Protein AF-A0A1R1BGM3-F1 (afdb_monomer_lite)

Secondary structure (DSSP, 8-state):
---HHHHHHHHHHHHTT---EEEEEEEEE-TT--EEEEEEETTEEHHHHHHHTTS-----BTTB-TTHHHHHHHHHHHHHTT-GGGTTHHHHH---

Structure (mmCIF, N/CA/C/O backbone):
data_AF-A0A1R1BGM3-F1
#
_entry.id   AF-A0A1R1BGM3-F1
#
loop_
_atom_site.group_PDB
_atom_site.id
_atom_site.type_symbol
_atom_site.label_atom_id
_atom_site.label_alt_id
_atom_site.label_comp_id
_atom_site.label_asym_id
_atom_site.label_entity_id
_atom_site.label_seq_id
_atom_site.pdbx_PDB_ins_code
_atom_site.Cartn_x
_atom_site.Cartn_y
_atom_site.Cartn_z
_atom_site.occupancy
_atom_site.B_iso_or_equiv
_atom_site.auth_seq_id
_atom_site.auth_comp_id
_atom_site.auth_asym_id
_atom_site.auth_atom_id
_atom_site.pdbx_PDB_model_num
ATOM 1 N N . MET A 1 1 ? 9.157 11.671 12.930 1.00 54.94 1 MET A N 1
ATOM 2 C CA . MET A 1 1 ? 7.778 11.223 12.646 1.00 54.94 1 MET A CA 1
ATOM 3 C C . MET A 1 1 ? 7.840 9.723 12.426 1.00 54.94 1 MET A C 1
ATOM 5 O O . MET A 1 1 ? 8.393 9.298 11.421 1.00 54.94 1 MET A O 1
ATOM 9 N N . PHE A 1 2 ? 7.417 8.934 13.411 1.00 64.81 2 PHE A N 1
ATOM 10 C CA . PHE A 1 2 ? 7.539 7.475 13.396 1.00 64.81 2 PHE A CA 1
ATOM 11 C C . PHE A 1 2 ? 6.124 6.897 13.350 1.00 64.81 2 PHE A C 1
ATOM 13 O O . PHE A 1 2 ? 5.309 7.268 14.182 1.00 64.81 2 PHE A O 1
ATOM 20 N N . TYR A 1 3 ? 5.827 6.091 12.330 1.00 80.31 3 TYR A N 1
ATOM 21 C CA . TYR A 1 3 ? 4.524 5.429 12.119 1.00 80.31 3 TYR A CA 1
ATOM 22 C C . TYR A 1 3 ? 4.718 3.964 11.687 1.00 80.31 3 TYR A C 1
ATOM 24 O O . TYR A 1 3 ? 3.866 3.354 11.042 1.00 80.31 3 TYR A O 1
ATOM 32 N N . GLY A 1 4 ? 5.919 3.430 11.943 1.00 83.19 4 GLY A N 1
ATOM 33 C CA . GLY A 1 4 ? 6.341 2.117 11.460 1.00 83.19 4 GLY A CA 1
ATOM 34 C C . GLY A 1 4 ? 5.597 0.978 12.150 1.00 83.19 4 GLY A C 1
ATOM 35 O O . GLY A 1 4 ? 5.224 0.008 11.492 1.00 83.19 4 GLY A O 1
ATOM 36 N N . GLU A 1 5 ? 5.333 1.111 13.450 1.00 87.56 5 GLU A N 1
ATOM 37 C CA . GLU A 1 5 ? 4.584 0.109 14.207 1.00 87.56 5 GLU A CA 1
ATOM 38 C C . GLU A 1 5 ? 3.116 0.084 13.771 1.00 87.56 5 GLU A C 1
ATOM 40 O O . GLU A 1 5 ? 2.561 -0.979 13.497 1.00 87.56 5 GLU A O 1
ATOM 45 N N . GLU A 1 6 ? 2.499 1.251 13.602 1.00 88.12 6 GLU A N 1
ATOM 46 C CA . GLU A 1 6 ? 1.117 1.379 13.156 1.00 88.12 6 GLU A CA 1
ATOM 47 C C . GLU A 1 6 ? 0.933 0.866 11.726 1.00 88.12 6 GLU A C 1
ATOM 49 O O . GLU A 1 6 ? -0.028 0.144 11.458 1.00 88.12 6 GLU A O 1
ATOM 54 N N . ALA A 1 7 ? 1.866 1.173 10.819 1.00 89.56 7 ALA A N 1
ATOM 55 C CA . ALA A 1 7 ? 1.846 0.654 9.452 1.00 89.56 7 ALA A CA 1
ATOM 56 C C . ALA A 1 7 ? 1.996 -0.877 9.416 1.00 89.56 7 ALA A C 1
ATOM 58 O O . ALA A 1 7 ? 1.279 -1.557 8.672 1.00 89.56 7 ALA A O 1
ATOM 59 N N . SER A 1 8 ? 2.881 -1.430 10.252 1.00 89.75 8 SER A N 1
ATOM 60 C CA . SER A 1 8 ? 3.074 -2.877 10.391 1.00 89.75 8 SER A CA 1
ATOM 61 C C . SER A 1 8 ? 1.815 -3.560 10.933 1.00 89.75 8 SER A C 1
ATOM 63 O O . SER A 1 8 ? 1.302 -4.506 10.329 1.00 89.75 8 SER A O 1
ATOM 65 N N . ASN A 1 9 ? 1.243 -3.026 12.014 1.00 91.94 9 ASN A N 1
ATOM 66 C CA . ASN A 1 9 ? 0.027 -3.549 12.633 1.00 91.94 9 ASN A CA 1
ATOM 67 C C . ASN A 1 9 ? -1.181 -3.461 11.693 1.00 91.94 9 ASN A C 1
ATOM 69 O O . ASN A 1 9 ? -1.964 -4.410 11.609 1.00 91.94 9 ASN A O 1
ATOM 73 N N . TYR A 1 10 ? -1.324 -2.360 10.950 1.00 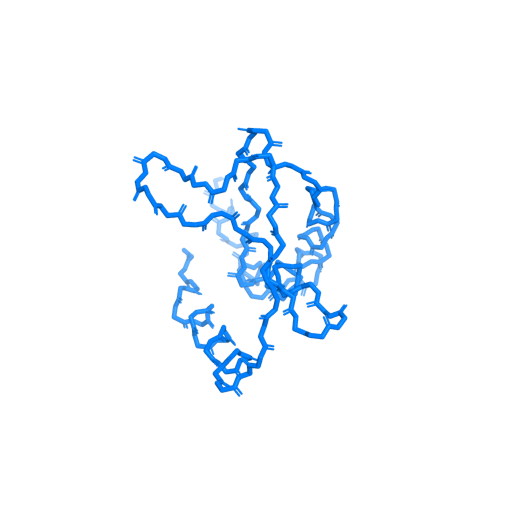91.44 10 TYR A N 1
ATOM 74 C CA . TYR A 1 10 ? -2.382 -2.202 9.953 1.00 91.44 10 TYR A CA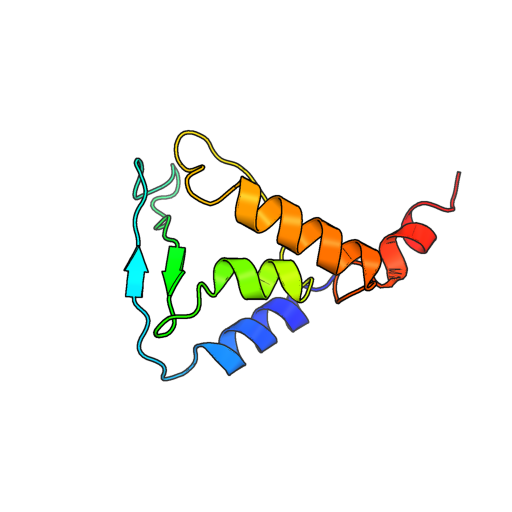 1
ATOM 75 C C . TYR A 1 10 ? -2.259 -3.241 8.834 1.00 91.44 10 TYR A C 1
ATOM 77 O O . TYR A 1 10 ? -3.235 -3.918 8.504 1.00 91.44 10 TYR A O 1
ATOM 85 N N . THR A 1 11 ? -1.047 -3.416 8.302 1.00 92.06 11 THR A N 1
ATOM 86 C CA . THR A 1 11 ? -0.758 -4.415 7.266 1.00 92.06 11 THR A CA 1
ATOM 87 C C . THR A 1 11 ? -1.073 -5.820 7.755 1.00 92.06 11 THR A C 1
ATOM 89 O O . THR A 1 11 ? -1.832 -6.540 7.107 1.00 92.06 11 THR A O 1
ATOM 92 N N . LYS A 1 12 ? -0.589 -6.181 8.947 1.00 92.31 12 LYS A N 1
ATOM 93 C CA . LYS A 1 12 ? -0.865 -7.482 9.558 1.00 92.31 12 LYS A CA 1
ATOM 94 C C . LYS A 1 12 ? -2.365 -7.699 9.737 1.00 92.31 12 LYS A C 1
ATOM 96 O O . LYS A 1 12 ? -2.890 -8.704 9.289 1.00 92.31 12 LYS A O 1
ATOM 101 N N . LYS A 1 13 ? -3.096 -6.731 10.293 1.00 91.88 13 LYS A N 1
ATOM 102 C CA . LYS A 1 13 ? -4.548 -6.850 10.500 1.00 91.88 13 LYS A CA 1
ATOM 103 C C . LYS A 1 13 ? -5.332 -7.032 9.195 1.00 91.88 13 LYS A C 1
ATOM 105 O O . LYS A 1 13 ? -6.375 -7.683 9.196 1.00 91.88 13 LYS A O 1
ATOM 110 N N . ARG A 1 14 ? -4.882 -6.420 8.097 1.00 89.50 14 ARG A N 1
ATOM 111 C CA . ARG A 1 14 ? -5.586 -6.464 6.807 1.00 89.50 14 ARG A CA 1
ATOM 112 C C . ARG A 1 14 ? -5.245 -7.694 5.980 1.00 89.50 14 ARG A C 1
ATOM 114 O O . ARG A 1 14 ? -6.128 -8.141 5.253 1.00 89.50 14 ARG A O 1
ATOM 121 N N . LEU A 1 15 ? -4.022 -8.210 6.088 1.00 91.31 15 LEU A N 1
ATOM 122 C CA . LEU A 1 15 ? -3.518 -9.295 5.243 1.00 91.31 15 LEU A CA 1
ATOM 123 C C . LEU A 1 15 ? -3.392 -10.643 5.962 1.00 91.31 15 LEU A C 1
ATOM 125 O O . LEU A 1 15 ? -3.315 -11.668 5.290 1.00 91.31 15 LEU A O 1
ATOM 129 N N . ASP A 1 16 ? -3.375 -10.676 7.298 1.00 90.94 16 ASP A N 1
ATOM 130 C CA . ASP A 1 16 ? -3.229 -11.933 8.034 1.00 90.94 16 ASP A CA 1
ATOM 131 C C . ASP A 1 16 ? -4.365 -12.900 7.680 1.00 90.94 16 ASP A C 1
ATOM 133 O O . ASP A 1 16 ? -5.548 -12.549 7.721 1.00 90.94 16 ASP A O 1
ATOM 137 N N . LYS A 1 17 ? -3.976 -14.120 7.294 1.00 90.88 17 LYS A N 1
ATOM 138 C CA . LYS A 1 17 ? -4.862 -15.198 6.821 1.00 90.88 17 LYS A CA 1
ATOM 139 C C . LYS A 1 17 ? -5.740 -14.842 5.613 1.00 90.88 17 LYS A C 1
ATOM 141 O O . LYS A 1 17 ? -6.759 -15.496 5.394 1.00 90.88 17 LYS A O 1
ATOM 146 N N . LYS A 1 18 ? -5.364 -13.835 4.820 1.00 90.69 18 LYS A N 1
ATOM 147 C CA . LYS A 1 18 ? -6.053 -13.511 3.567 1.00 90.69 18 LYS A CA 1
ATOM 148 C C . LYS A 1 18 ? -5.306 -14.052 2.358 1.00 90.69 18 LYS A C 1
ATOM 150 O O . LYS A 1 18 ? -4.080 -14.042 2.315 1.00 90.69 18 LYS A O 1
ATOM 155 N N . THR A 1 19 ? -6.068 -14.467 1.353 1.00 92.75 19 THR A N 1
ATOM 156 C CA . THR A 1 19 ? -5.532 -14.699 0.012 1.00 92.75 19 THR A CA 1
ATOM 157 C C . THR A 1 19 ? -5.248 -13.351 -0.634 1.00 92.75 19 THR A C 1
ATOM 159 O O . THR A 1 19 ? -6.102 -12.462 -0.617 1.00 92.75 19 THR A O 1
ATOM 162 N N . VAL A 1 20 ? -4.043 -13.205 -1.176 1.00 94.00 20 VAL A N 1
ATOM 163 C CA . VAL A 1 20 ? -3.617 -12.009 -1.899 1.00 94.00 20 VAL A CA 1
ATOM 164 C C . VAL A 1 20 ? -3.097 -12.400 -3.269 1.00 94.00 20 VAL A C 1
ATOM 166 O O . VAL A 1 20 ? -2.491 -13.461 -3.427 1.00 94.00 20 VAL A O 1
ATOM 169 N N . GLU A 1 21 ? -3.306 -11.530 -4.244 1.00 94.56 21 GLU A N 1
ATOM 170 C CA . GLU A 1 21 ? -2.711 -11.658 -5.567 1.00 94.56 21 GLU A CA 1
ATOM 171 C C . GLU A 1 21 ? -1.530 -10.696 -5.681 1.00 94.56 21 GLU A C 1
ATOM 173 O O . GLU A 1 21 ? -1.576 -9.557 -5.208 1.00 94.56 21 GLU A O 1
ATOM 178 N N . LEU A 1 22 ? -0.441 -11.182 -6.275 1.00 93.31 22 LEU A N 1
ATOM 179 C CA . LEU A 1 22 ? 0.761 -10.397 -6.519 1.00 93.31 22 LEU A CA 1
ATOM 180 C C . LEU A 1 22 ? 0.822 -10.054 -8.000 1.00 93.31 22 LEU A C 1
ATOM 182 O O . LEU A 1 22 ? 1.031 -10.928 -8.843 1.00 93.31 22 LEU A O 1
ATOM 186 N N . GLU A 1 23 ? 0.656 -8.775 -8.304 1.00 92.38 23 GLU A N 1
ATOM 187 C CA . GLU A 1 23 ? 0.817 -8.251 -9.650 1.00 92.38 23 GLU A CA 1
ATOM 188 C C . GLU A 1 23 ? 2.232 -7.689 -9.814 1.00 92.38 23 GLU A C 1
ATOM 190 O O . GLU A 1 23 ? 2.677 -6.828 -9.053 1.00 92.38 23 GLU A O 1
ATOM 195 N N . TRP A 1 24 ? 2.939 -8.183 -10.825 1.00 90.56 24 TRP A N 1
ATOM 196 C CA . TRP A 1 24 ? 4.302 -7.775 -11.148 1.00 90.56 24 TRP A CA 1
ATOM 197 C C . TRP A 1 24 ? 4.305 -6.640 -12.172 1.00 90.56 24 TRP A C 1
ATOM 199 O O . TRP A 1 24 ? 3.426 -6.570 -13.032 1.00 90.56 24 TRP A O 1
ATOM 209 N N . ASP A 1 25 ? 5.327 -5.793 -12.103 1.00 86.06 25 ASP A N 1
ATOM 210 C CA . ASP A 1 25 ? 5.637 -4.814 -13.149 1.00 86.06 25 ASP A CA 1
ATOM 211 C C . ASP A 1 25 ? 6.846 -5.309 -13.980 1.00 86.06 25 ASP A C 1
ATOM 213 O O . ASP A 1 25 ? 7.124 -6.514 -14.001 1.00 86.06 25 ASP A O 1
ATOM 217 N N . VAL A 1 26 ? 7.542 -4.410 -14.682 1.00 86.81 26 VAL A N 1
ATOM 218 C CA . VAL A 1 26 ? 8.706 -4.721 -15.533 1.00 86.81 26 VAL A CA 1
ATOM 219 C C . VAL A 1 26 ? 9.767 -5.538 -14.785 1.00 86.81 26 VAL A C 1
ATOM 221 O O . VAL A 1 26 ? 10.128 -6.626 -15.236 1.00 86.81 26 VAL A O 1
ATOM 224 N N . ASP A 1 27 ? 10.216 -5.057 -13.623 1.00 86.88 27 ASP A N 1
ATOM 225 C CA . ASP A 1 27 ? 11.204 -5.746 -12.791 1.00 86.88 27 ASP A CA 1
ATOM 226 C C . ASP A 1 27 ? 10.543 -6.418 -11.588 1.00 86.88 27 ASP A C 1
ATOM 228 O O . ASP A 1 27 ? 9.880 -5.778 -10.771 1.00 86.88 27 ASP A O 1
ATOM 232 N N . ARG A 1 28 ? 10.769 -7.726 -11.436 1.00 86.88 28 ARG A N 1
ATOM 233 C CA . ARG A 1 28 ? 10.166 -8.530 -10.354 1.00 86.88 28 ARG A CA 1
ATOM 234 C C . ARG A 1 28 ? 10.954 -8.511 -9.056 1.00 86.88 28 ARG A C 1
ATOM 236 O O . ARG A 1 28 ? 10.415 -8.874 -8.012 1.00 86.88 28 ARG A O 1
ATOM 243 N N . LYS A 1 29 ? 12.236 -8.169 -9.125 1.00 88.19 29 LYS A N 1
ATOM 244 C CA . LYS A 1 29 ? 13.168 -8.222 -8.004 1.00 88.19 29 LYS A CA 1
ATOM 245 C C . LYS A 1 29 ? 14.047 -6.988 -7.999 1.00 88.19 29 LYS A C 1
ATOM 247 O O . LYS A 1 29 ? 14.374 -6.464 -9.059 1.00 88.19 29 LYS A O 1
ATOM 252 N N . ASP A 1 30 ? 14.428 -6.542 -6.812 1.00 84.94 30 ASP A N 1
ATOM 253 C CA . ASP A 1 30 ? 15.437 -5.501 -6.663 1.00 84.94 30 ASP A CA 1
ATOM 254 C C . ASP A 1 30 ? 16.855 -6.078 -6.497 1.00 84.94 30 ASP A C 1
ATOM 256 O O . ASP A 1 30 ? 17.065 -7.291 -6.468 1.00 84.94 30 ASP A O 1
ATOM 260 N N . GLN A 1 31 ? 17.842 -5.189 -6.349 1.00 86.00 31 GLN A N 1
ATOM 261 C CA . GLN A 1 31 ? 19.253 -5.534 -6.118 1.00 86.00 31 GLN A CA 1
ATOM 262 C C . GLN A 1 31 ? 19.516 -6.357 -4.838 1.00 86.00 31 GLN A C 1
ATOM 264 O O . GLN A 1 31 ? 20.612 -6.882 -4.667 1.00 86.00 31 GLN A O 1
ATOM 269 N N . TYR A 1 32 ? 18.537 -6.448 -3.933 1.00 87.94 32 TYR A N 1
ATOM 270 C CA . TYR A 1 32 ? 18.601 -7.201 -2.679 1.00 87.94 32 TYR A CA 1
ATOM 271 C C . TYR A 1 32 ? 17.760 -8.487 -2.732 1.00 87.94 32 TYR A C 1
ATOM 273 O O . TYR A 1 32 ? 17.454 -9.062 -1.689 1.00 87.94 32 TYR A O 1
ATOM 281 N N . ASP A 1 33 ? 17.368 -8.925 -3.932 1.00 87.19 33 ASP A N 1
ATOM 282 C CA . ASP A 1 33 ? 16.524 -10.097 -4.193 1.00 87.19 33 ASP A CA 1
ATOM 283 C C . ASP A 1 33 ? 15.107 -10.014 -3.588 1.00 87.19 33 ASP A C 1
ATOM 285 O O . ASP A 1 33 ? 14.401 -11.019 -3.466 1.00 87.19 33 ASP A O 1
ATOM 289 N N . ARG A 1 34 ? 14.644 -8.808 -3.230 1.00 89.12 34 ARG A N 1
ATOM 290 C CA . ARG A 1 34 ? 13.288 -8.597 -2.709 1.00 89.12 34 ARG A CA 1
ATOM 291 C C . ARG A 1 34 ? 12.293 -8.548 -3.852 1.00 89.12 34 ARG A C 1
ATOM 293 O O . ARG A 1 34 ? 12.519 -7.873 -4.851 1.00 89.12 34 ARG A O 1
ATOM 300 N N . LEU A 1 35 ? 11.158 -9.214 -3.668 1.00 90.06 35 LEU A N 1
ATOM 301 C CA . LEU A 1 35 ? 10.066 -9.224 -4.635 1.00 90.06 35 LEU A CA 1
ATOM 302 C C . LEU A 1 35 ? 9.379 -7.852 -4.704 1.00 90.06 35 LEU A C 1
ATOM 304 O O . LEU A 1 35 ? 8.923 -7.323 -3.690 1.00 90.06 35 LEU A O 1
ATOM 308 N N . LEU A 1 36 ? 9.284 -7.300 -5.913 1.00 89.62 36 LEU A N 1
ATOM 309 C CA . LEU A 1 36 ? 8.587 -6.053 -6.215 1.00 89.62 36 LEU A CA 1
ATOM 310 C C . LEU A 1 36 ? 7.226 -6.375 -6.830 1.00 89.62 36 LEU A C 1
ATOM 312 O O . LEU A 1 36 ? 7.132 -6.687 -8.014 1.00 89.62 36 LEU A O 1
ATOM 316 N N . ALA A 1 37 ? 6.177 -6.304 -6.015 1.00 91.50 37 ALA A N 1
ATOM 317 C CA . ALA A 1 37 ? 4.814 -6.584 -6.447 1.00 91.50 37 ALA A CA 1
ATOM 318 C C . ALA A 1 37 ? 3.811 -5.573 -5.888 1.00 91.50 37 ALA A C 1
ATOM 320 O O . ALA A 1 37 ? 3.967 -5.028 -4.789 1.00 91.50 37 ALA A O 1
ATOM 321 N N . TYR A 1 38 ? 2.737 -5.379 -6.642 1.00 92.56 38 TYR A N 1
ATOM 322 C CA . TYR A 1 38 ? 1.506 -4.777 -6.166 1.00 92.56 38 TYR A CA 1
ATOM 323 C C . TYR A 1 38 ? 0.638 -5.857 -5.526 1.00 92.56 38 TYR A C 1
ATOM 325 O O . TYR A 1 38 ? 0.432 -6.924 -6.102 1.00 92.56 38 TYR A O 1
ATOM 333 N N . VAL A 1 39 ? 0.155 -5.586 -4.316 1.00 94.31 39 VAL A N 1
ATOM 334 C CA . VAL A 1 39 ? -0.649 -6.530 -3.543 1.00 94.31 39 VAL A CA 1
ATOM 335 C C . VAL A 1 39 ? -2.121 -6.214 -3.754 1.00 94.31 39 VAL A C 1
ATOM 337 O O . VAL A 1 39 ? -2.580 -5.116 -3.428 1.00 94.31 39 VAL A O 1
ATOM 340 N N . TRP A 1 40 ? -2.859 -7.199 -4.247 1.00 93.75 40 TRP A N 1
ATOM 341 C CA . TRP A 1 40 ? -4.303 -7.152 -4.420 1.00 93.75 40 TRP A CA 1
ATOM 342 C C . TRP A 1 40 ? -4.987 -8.051 -3.398 1.00 93.75 40 TRP A C 1
ATOM 344 O O . TRP A 1 40 ? -4.558 -9.177 -3.146 1.00 93.75 40 TRP A O 1
ATOM 354 N N . VAL A 1 41 ? -6.051 -7.543 -2.786 1.00 93.12 41 VAL A N 1
ATOM 355 C CA . VAL A 1 41 ? -6.885 -8.275 -1.829 1.00 93.12 41 VAL A CA 1
ATOM 356 C C . VAL A 1 41 ? -8.300 -8.296 -2.395 1.00 93.12 41 VAL A C 1
ATOM 358 O O . VAL A 1 41 ? -9.085 -7.380 -2.149 1.00 93.12 41 VAL A O 1
ATOM 361 N N . GLY A 1 42 ? -8.605 -9.3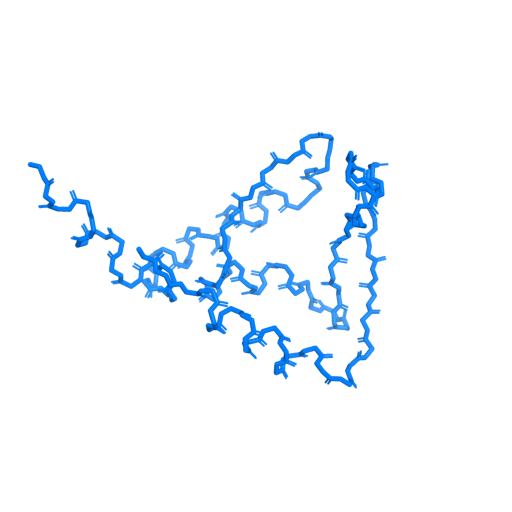13 -3.206 1.00 90.38 42 GLY A N 1
ATOM 362 C CA . GLY A 1 42 ? -9.759 -9.256 -4.109 1.00 90.38 42 GLY A CA 1
ATOM 363 C C . GLY A 1 42 ? -9.587 -8.095 -5.093 1.00 90.38 42 GLY A C 1
ATOM 364 O O . GLY A 1 42 ? -8.511 -7.928 -5.657 1.00 90.38 42 GLY A O 1
ATOM 365 N N . ASP A 1 43 ? -10.595 -7.234 -5.214 1.00 90.19 43 ASP A N 1
ATOM 366 C CA . ASP A 1 43 ? -10.561 -6.068 -6.113 1.00 90.19 43 ASP A CA 1
ATOM 367 C C . ASP A 1 43 ? -9.860 -4.829 -5.511 1.00 90.19 43 ASP A C 1
ATOM 369 O O . ASP A 1 43 ? -9.846 -3.747 -6.104 1.00 90.19 43 ASP A O 1
ATOM 373 N N . GLU A 1 44 ? -9.295 -4.944 -4.303 1.00 92.56 44 GLU A N 1
ATOM 374 C CA . GLU A 1 44 ? -8.641 -3.833 -3.609 1.00 92.56 44 GLU A CA 1
ATOM 375 C C . GLU A 1 44 ? -7.120 -3.849 -3.81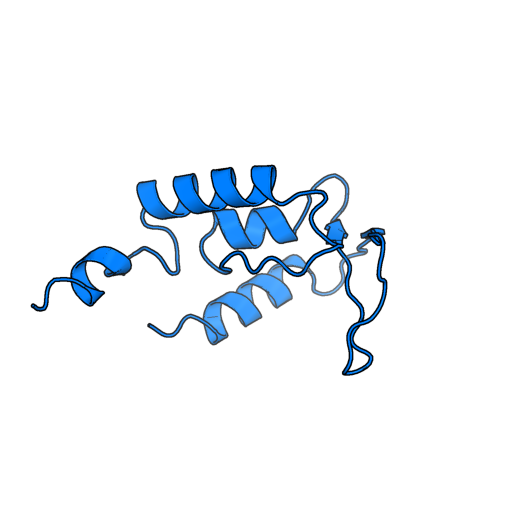3 1.00 92.56 44 GLU A C 1
ATOM 377 O O . GLU A 1 44 ? -6.422 -4.732 -3.310 1.00 92.56 44 GLU A O 1
ATOM 382 N N . LEU A 1 45 ? -6.584 -2.806 -4.458 1.00 94.25 45 LEU A N 1
ATOM 383 C CA . LEU A 1 45 ? -5.142 -2.550 -4.509 1.00 94.25 45 LEU A CA 1
ATOM 384 C C . LEU A 1 45 ? -4.644 -2.059 -3.143 1.00 94.25 45 LEU A C 1
ATOM 386 O O . LEU A 1 45 ? -4.694 -0.865 -2.826 1.00 94.25 45 LEU A O 1
ATOM 390 N N . PHE A 1 46 ? -4.110 -2.975 -2.342 1.00 94.06 46 PHE A N 1
ATOM 391 C CA . PHE A 1 46 ? -3.728 -2.718 -0.957 1.00 94.06 46 PHE A CA 1
ATOM 392 C C . PHE A 1 46 ? -2.639 -1.643 -0.823 1.00 94.06 46 PHE A C 1
ATOM 394 O O . PHE A 1 46 ? -2.682 -0.818 0.093 1.00 94.06 46 PHE A O 1
ATOM 401 N N . ASN A 1 47 ? -1.704 -1.575 -1.777 1.00 93.19 47 ASN A N 1
ATOM 402 C CA . ASN A 1 47 ? -0.674 -0.531 -1.822 1.00 93.19 47 ASN A CA 1
ATOM 403 C C . ASN A 1 47 ? -1.297 0.877 -1.838 1.00 93.19 47 ASN A C 1
ATOM 405 O O . ASN A 1 47 ? -0.812 1.778 -1.151 1.00 93.19 47 ASN A O 1
ATOM 409 N N . ARG A 1 48 ? -2.400 1.071 -2.576 1.00 93.75 48 ARG A N 1
ATOM 410 C CA . ARG A 1 48 ? -3.126 2.349 -2.614 1.00 93.75 48 ARG A CA 1
ATOM 411 C C . ARG A 1 48 ? -3.775 2.637 -1.267 1.00 93.75 48 ARG A C 1
ATOM 413 O O . ARG A 1 48 ? -3.702 3.773 -0.803 1.00 93.75 48 ARG A O 1
ATOM 420 N N . THR A 1 49 ? -4.385 1.631 -0.645 1.00 93.00 49 THR A N 1
ATOM 421 C CA . THR A 1 49 ? -5.022 1.762 0.671 1.00 93.00 49 THR A CA 1
ATOM 422 C C . THR A 1 49 ? -4.018 2.221 1.726 1.00 93.00 49 THR A C 1
ATOM 424 O O . THR A 1 49 ? -4.298 3.165 2.461 1.00 93.00 49 THR A O 1
ATOM 427 N N . LEU A 1 50 ? -2.811 1.643 1.750 1.00 92.62 50 LEU A N 1
ATOM 428 C CA . LEU A 1 50 ? -1.746 2.073 2.664 1.00 92.62 50 LEU A CA 1
ATOM 429 C C . LEU A 1 50 ? -1.382 3.551 2.491 1.00 92.62 50 LEU A C 1
ATOM 431 O O . LEU A 1 50 ? -1.216 4.270 3.476 1.00 92.62 50 LEU A O 1
ATOM 435 N N . VAL A 1 51 ? -1.261 4.010 1.245 1.00 92.94 51 VAL A N 1
ATOM 436 C CA . VAL A 1 51 ? -0.942 5.411 0.946 1.00 92.94 51 VAL A CA 1
ATOM 437 C C . VAL A 1 51 ? -2.106 6.333 1.327 1.00 92.94 51 VAL A C 1
ATOM 439 O O . VAL A 1 51 ? -1.882 7.363 1.960 1.00 92.94 51 VAL A O 1
ATOM 442 N N . SER A 1 52 ? -3.344 5.950 1.002 1.00 91.69 52 SER A N 1
ATOM 443 C CA . SER A 1 52 ? -4.553 6.741 1.280 1.00 91.69 52 SER A CA 1
ATOM 444 C C . SER A 1 52 ? -4.848 6.877 2.776 1.00 91.69 52 SER A C 1
ATOM 446 O O . SER A 1 52 ? -5.269 7.937 3.237 1.00 91.69 52 SER A O 1
ATOM 448 N N . GLU A 1 53 ? -4.578 5.835 3.564 1.00 90.44 53 GLU A N 1
ATOM 449 C CA . GLU A 1 53 ? -4.703 5.888 5.024 1.00 90.44 53 GLU A CA 1
ATOM 450 C C . GLU A 1 53 ? -3.498 6.556 5.708 1.00 90.44 53 GLU A C 1
ATOM 452 O O . GLU A 1 53 ? -3.497 6.766 6.922 1.00 90.44 53 GLU A O 1
ATOM 457 N N . GLY A 1 54 ? -2.480 6.948 4.935 1.00 90.31 54 GLY A N 1
ATOM 458 C CA . GLY A 1 54 ? -1.290 7.607 5.457 1.00 90.31 54 GLY A CA 1
ATOM 459 C C . GLY A 1 54 ? -0.388 6.669 6.256 1.00 90.31 54 GLY A C 1
ATOM 460 O O . GLY A 1 54 ? 0.314 7.133 7.144 1.00 90.31 54 GLY A O 1
ATOM 461 N N . TYR A 1 55 ? -0.392 5.366 5.966 1.00 89.81 55 TYR A N 1
ATOM 462 C CA . TYR A 1 55 ? 0.557 4.394 6.527 1.00 89.81 55 TYR A CA 1
ATOM 463 C C . TYR A 1 55 ? 1.807 4.214 5.659 1.00 89.81 55 TYR A C 1
ATOM 465 O O . TYR A 1 55 ? 2.811 3.684 6.129 1.00 89.81 55 TYR A O 1
ATOM 473 N N . ALA A 1 56 ? 1.771 4.673 4.407 1.00 90.06 56 ALA A N 1
ATOM 474 C CA . ALA A 1 56 ? 2.900 4.620 3.487 1.00 90.06 56 ALA A CA 1
ATOM 475 C C . ALA A 1 56 ? 3.103 5.948 2.747 1.00 90.06 56 ALA A C 1
ATOM 477 O O . ALA A 1 56 ? 2.178 6.741 2.567 1.00 90.06 56 ALA A O 1
ATOM 478 N N . ARG A 1 57 ? 4.338 6.165 2.285 1.00 87.75 57 ARG A N 1
ATOM 479 C CA . ARG A 1 57 ? 4.702 7.231 1.343 1.00 87.75 57 ARG A CA 1
ATOM 480 C C . ARG A 1 57 ? 5.113 6.602 0.026 1.00 87.75 57 ARG A C 1
ATOM 482 O O . ARG A 1 57 ? 5.668 5.506 0.005 1.00 87.75 57 ARG A O 1
ATOM 489 N N . ILE A 1 58 ? 4.870 7.317 -1.061 1.00 88.56 58 ILE A N 1
ATOM 490 C CA . ILE A 1 58 ? 5.260 6.856 -2.389 1.00 88.56 58 ILE A CA 1
ATOM 491 C C . ILE A 1 58 ? 6.775 6.958 -2.524 1.00 88.56 58 ILE A C 1
ATOM 493 O O . ILE A 1 58 ? 7.355 8.015 -2.271 1.00 88.56 58 ILE A O 1
ATOM 497 N N . ALA A 1 59 ? 7.388 5.874 -2.981 1.00 82.19 59 ALA A N 1
ATOM 498 C CA . ALA A 1 59 ? 8.739 5.860 -3.508 1.00 82.19 59 ALA A CA 1
ATOM 499 C C . ALA A 1 59 ? 8.679 5.270 -4.919 1.00 82.19 59 ALA A C 1
ATOM 501 O O . ALA A 1 59 ? 8.126 4.190 -5.121 1.00 82.19 59 ALA A O 1
ATOM 502 N N . THR A 1 60 ? 9.188 6.009 -5.898 1.00 80.62 60 THR A N 1
ATOM 503 C CA . THR A 1 60 ? 9.187 5.596 -7.303 1.00 80.62 60 THR A CA 1
ATOM 504 C C . THR A 1 60 ? 10.540 5.020 -7.668 1.00 80.62 60 THR A C 1
ATOM 506 O O . THR A 1 60 ? 11.546 5.720 -7.559 1.00 80.62 60 THR A O 1
ATOM 509 N N . PHE A 1 61 ? 10.547 3.781 -8.148 1.00 77.31 61 PHE A N 1
ATOM 510 C CA . PHE A 1 61 ? 11.735 3.113 -8.664 1.00 77.31 61 PHE A CA 1
ATOM 511 C C . PHE A 1 61 ? 11.464 2.721 -10.118 1.00 77.31 61 PHE A C 1
ATOM 513 O O . PHE A 1 61 ? 10.811 1.705 -10.353 1.00 77.31 61 PHE A O 1
ATOM 520 N N . PRO A 1 62 ? 11.885 3.542 -11.097 1.00 79.31 62 PRO A N 1
ATOM 521 C CA . PRO A 1 62 ? 11.794 3.173 -12.504 1.00 79.31 62 PRO A CA 1
ATOM 522 C C . PRO A 1 62 ? 12.523 1.844 -12.755 1.00 79.31 62 PRO A C 1
ATOM 524 O O . PRO A 1 62 ? 13.567 1.628 -12.137 1.00 79.31 62 PRO A O 1
ATOM 527 N N . PRO A 1 63 ? 12.017 0.977 -13.647 1.00 81.69 63 PRO A N 1
ATOM 528 C CA . PRO A 1 63 ? 10.859 1.154 -14.537 1.00 81.69 63 PRO A CA 1
ATOM 529 C C . PRO A 1 63 ? 9.475 0.887 -13.904 1.00 81.69 63 PRO A C 1
ATOM 531 O O . PRO A 1 63 ? 8.464 1.110 -14.566 1.00 81.69 63 PRO A O 1
ATOM 534 N N . ASN A 1 64 ? 9.400 0.470 -12.636 1.00 81.62 64 ASN A N 1
ATOM 535 C CA . ASN A 1 64 ? 8.163 0.022 -11.983 1.00 81.62 64 ASN A CA 1
ATOM 536 C C . ASN A 1 64 ? 7.270 1.186 -11.513 1.00 81.62 64 ASN A C 1
ATOM 538 O O . ASN A 1 64 ? 7.230 1.544 -10.329 1.00 81.62 64 ASN A O 1
ATOM 542 N N . VAL A 1 65 ? 6.572 1.826 -12.452 1.00 84.38 65 VAL A N 1
ATOM 543 C CA . VAL A 1 65 ? 5.765 3.034 -12.203 1.00 84.38 65 VAL A CA 1
ATOM 544 C C . VAL A 1 65 ? 4.299 2.905 -12.626 1.00 84.38 65 VAL A C 1
ATOM 546 O O . VAL A 1 65 ? 3.598 3.917 -12.664 1.00 84.38 65 VAL A O 1
ATOM 549 N N . LYS A 1 66 ? 3.792 1.686 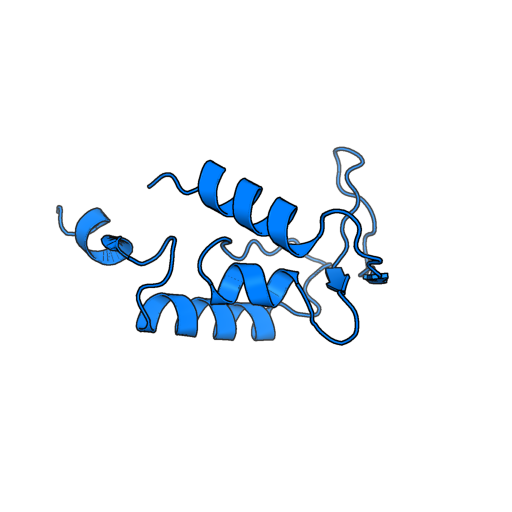-12.870 1.00 88.44 66 LYS A N 1
ATOM 550 C CA . LYS A 1 66 ? 2.436 1.438 -13.401 1.00 88.44 66 LYS A CA 1
ATOM 551 C C . LYS A 1 66 ? 1.308 2.200 -12.689 1.00 88.44 66 LYS A C 1
ATOM 553 O O . LYS A 1 66 ? 0.443 2.770 -13.348 1.00 88.44 66 LYS A O 1
ATOM 558 N N . TYR A 1 67 ? 1.324 2.253 -11.354 1.00 91.06 67 TYR A N 1
ATOM 559 C CA . TYR A 1 67 ? 0.279 2.908 -10.545 1.00 91.06 67 TYR A CA 1
ATOM 560 C C . TYR A 1 67 ? 0.724 4.219 -9.883 1.00 91.06 67 TYR A C 1
ATOM 562 O O . TYR A 1 67 ? 0.077 4.696 -8.947 1.00 91.06 67 TYR A O 1
ATOM 570 N N . VAL A 1 68 ? 1.823 4.827 -10.343 1.00 90.06 68 VAL A N 1
ATOM 571 C CA . VAL A 1 68 ? 2.407 5.997 -9.671 1.00 90.06 68 VAL A CA 1
ATOM 572 C C . VAL A 1 68 ? 1.418 7.155 -9.529 1.00 90.06 68 VAL A C 1
ATOM 574 O O . VAL A 1 68 ? 1.316 7.746 -8.454 1.00 90.06 68 VAL A O 1
ATOM 577 N N . ASP A 1 69 ? 0.644 7.454 -10.571 1.00 90.06 69 ASP A N 1
ATOM 578 C CA . ASP A 1 69 ? -0.287 8.584 -10.554 1.00 90.06 69 ASP A CA 1
ATOM 579 C C . ASP A 1 69 ? -1.511 8.312 -9.675 1.00 90.06 69 ASP A C 1
ATOM 581 O O . ASP A 1 69 ? -2.022 9.221 -9.018 1.00 90.06 69 ASP A O 1
ATOM 585 N N . LEU A 1 70 ? -1.935 7.047 -9.583 1.00 91.62 70 LEU A N 1
ATOM 586 C CA . LEU A 1 70 ? -2.973 6.617 -8.649 1.00 91.62 70 LEU A CA 1
ATOM 587 C C . LEU A 1 70 ? -2.512 6.805 -7.201 1.00 91.62 70 LEU A C 1
ATOM 589 O O . LEU A 1 70 ? -3.261 7.324 -6.370 1.00 91.62 70 LEU A O 1
ATOM 593 N N . PHE A 1 71 ? -1.270 6.423 -6.898 1.00 92.81 71 PHE A N 1
ATOM 594 C CA . PHE A 1 71 ? -0.721 6.620 -5.564 1.00 92.81 71 PHE A CA 1
ATOM 595 C C . PHE A 1 71 ? -0.523 8.100 -5.246 1.00 92.81 71 PHE A C 1
ATOM 597 O O . PHE A 1 71 ? -0.837 8.498 -4.127 1.00 92.81 71 PHE A O 1
ATOM 604 N N . LYS A 1 72 ? -0.059 8.925 -6.201 1.00 91.56 72 LYS A N 1
ATOM 605 C CA . LYS A 1 72 ? 0.123 10.378 -5.999 1.00 91.56 72 LYS A CA 1
ATOM 606 C C . LYS A 1 72 ? -1.169 11.025 -5.517 1.00 91.56 72 LYS A C 1
ATOM 608 O O . LYS A 1 72 ? -1.161 11.661 -4.465 1.00 91.56 72 LYS A O 1
ATOM 613 N N . LYS A 1 73 ? -2.278 10.758 -6.213 1.00 92.69 73 LYS A N 1
ATOM 614 C CA . LYS A 1 73 ? -3.611 11.231 -5.815 1.00 92.69 73 LYS A CA 1
ATOM 615 C C . LYS A 1 73 ? -3.999 10.735 -4.421 1.00 92.69 73 LYS A C 1
ATOM 617 O O . LYS A 1 73 ? -4.407 11.525 -3.578 1.00 92.69 73 LYS A O 1
ATOM 622 N N . ALA A 1 74 ? -3.795 9.447 -4.134 1.00 92.31 74 ALA A N 1
ATOM 623 C CA . ALA A 1 74 ? -4.087 8.888 -2.812 1.00 92.31 74 ALA A CA 1
ATOM 624 C C . ALA A 1 74 ? -3.266 9.553 -1.690 1.00 92.31 74 ALA A C 1
ATOM 626 O O . ALA A 1 74 ? -3.779 9.774 -0.595 1.00 92.31 74 ALA A O 1
ATOM 627 N N . GLN A 1 75 ? -2.004 9.899 -1.957 1.00 91.12 75 GLN A N 1
ATOM 628 C CA . GLN A 1 75 ? -1.139 10.575 -0.992 1.00 91.12 75 GLN A CA 1
ATOM 629 C C . GLN A 1 75 ? -1.576 12.024 -0.759 1.00 91.12 75 GLN A C 1
ATOM 631 O O . GLN A 1 75 ? -1.539 12.497 0.375 1.00 91.12 75 GLN A O 1
ATOM 636 N N . GLU A 1 76 ? -1.979 12.733 -1.812 1.00 90.94 76 GLU A N 1
ATOM 637 C CA . GLU A 1 76 ? -2.53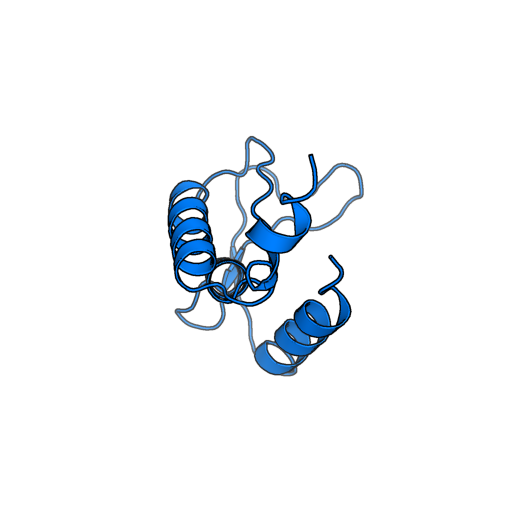4 14.087 -1.710 1.00 90.94 76 GLU A CA 1
ATOM 638 C C . GLU A 1 76 ? -3.819 14.099 -0.880 1.00 90.94 76 GLU A C 1
ATOM 640 O O . GLU A 1 76 ? -3.944 14.907 0.039 1.00 90.94 76 GLU A O 1
ATOM 645 N N . GLU A 1 77 ? -4.726 13.150 -1.111 1.00 90.44 77 GLU A N 1
ATOM 646 C CA . GLU A 1 77 ? -5.929 12.995 -0.290 1.00 90.44 77 GLU A CA 1
ATOM 647 C C . GLU A 1 77 ? -5.595 12.696 1.178 1.00 90.44 77 GLU A C 1
ATOM 649 O O . GLU A 1 77 ? -6.212 13.261 2.084 1.00 90.44 77 GLU A O 1
ATOM 654 N N . ALA A 1 78 ? -4.613 11.825 1.432 1.00 90.75 78 ALA A N 1
ATOM 655 C CA . ALA A 1 78 ? -4.170 11.498 2.786 1.00 90.75 78 ALA A CA 1
ATOM 656 C C . ALA A 1 78 ? -3.580 12.721 3.506 1.00 90.75 78 ALA A C 1
ATOM 658 O O . ALA A 1 78 ? -3.804 12.896 4.705 1.00 90.75 78 ALA A O 1
ATOM 659 N N . ARG A 1 79 ? -2.868 13.586 2.771 1.00 87.69 79 ARG A N 1
ATOM 660 C CA . ARG A 1 79 ? -2.340 14.864 3.271 1.00 87.69 79 ARG A CA 1
ATOM 661 C C . ARG A 1 79 ? -3.452 15.842 3.614 1.00 87.69 79 ARG A C 1
ATOM 663 O O . ARG A 1 79 ? -3.478 16.340 4.733 1.00 87.69 79 ARG A O 1
ATOM 670 N N . GLN A 1 80 ? -4.386 16.067 2.691 1.00 88.31 80 GLN A N 1
ATOM 671 C CA . GLN A 1 80 ? -5.520 16.977 2.895 1.00 88.31 80 GLN A CA 1
ATOM 672 C C . GLN A 1 80 ? -6.391 16.550 4.081 1.00 88.31 80 GLN A C 1
ATOM 674 O O . GLN A 1 80 ? -6.863 17.384 4.843 1.00 88.31 80 GLN A O 1
ATOM 679 N N . LYS A 1 81 ? -6.574 15.238 4.263 1.00 88.56 81 LYS A N 1
ATOM 680 C CA . LYS A 1 81 ? -7.339 14.664 5.379 1.00 88.56 81 LYS A CA 1
ATOM 681 C C . LYS A 1 81 ? -6.508 14.475 6.651 1.00 88.56 81 LYS A C 1
ATOM 683 O O . LYS A 1 81 ? -7.019 13.882 7.599 1.00 88.56 81 LYS A O 1
ATOM 688 N N . GLN A 1 82 ? -5.242 14.907 6.658 1.00 85.88 82 GLN A N 1
ATOM 689 C CA . GLN A 1 82 ? -4.307 14.749 7.774 1.00 85.88 82 GLN A CA 1
ATOM 690 C C . GLN A 1 82 ? -4.337 13.320 8.346 1.00 85.88 82 GLN A C 1
ATOM 692 O O . GLN A 1 82 ? -4.500 13.105 9.543 1.00 85.88 82 GLN A O 1
ATOM 697 N N . LYS A 1 83 ? -4.248 12.301 7.485 1.00 84.81 83 LYS A N 1
ATOM 698 C CA . LYS A 1 83 ? -4.311 10.890 7.894 1.00 84.81 83 LYS A CA 1
ATOM 699 C C . LYS A 1 83 ? -2.935 10.339 8.258 1.00 84.81 83 LYS A C 1
ATOM 701 O O . LYS A 1 83 ? -1.948 10.673 7.614 1.00 84.81 83 LYS A O 1
ATOM 706 N N . GLY A 1 84 ? -2.876 9.468 9.266 1.00 84.94 84 GLY A N 1
ATOM 707 C CA . GLY A 1 84 ? -1.664 8.739 9.665 1.00 84.94 84 GLY A CA 1
ATOM 708 C C . GLY A 1 84 ? -0.409 9.619 9.764 1.00 84.94 84 GLY A C 1
ATOM 709 O O . GLY A 1 84 ? -0.369 10.579 10.537 1.00 84.94 84 GLY A O 1
ATOM 710 N N . LEU A 1 85 ? 0.572 9.317 8.907 1.00 82.62 85 LEU A N 1
ATOM 711 C CA . LEU A 1 85 ? 1.826 10.043 8.664 1.00 82.62 85 LEU A CA 1
ATOM 712 C C . LEU A 1 85 ? 1.667 11.538 8.341 1.00 82.62 85 LEU A C 1
ATOM 714 O O . LEU A 1 85 ? 2.672 12.230 8.250 1.00 82.62 85 LEU A O 1
ATOM 718 N N . TRP A 1 86 ? 0.457 12.051 8.131 1.00 83.44 86 TRP A N 1
ATOM 719 C CA . TRP A 1 86 ? 0.213 13.450 7.783 1.00 83.44 86 TRP A CA 1
ATOM 720 C C . TRP A 1 86 ? -0.408 14.269 8.924 1.00 83.44 86 TRP A C 1
ATOM 722 O O . TRP A 1 86 ? -0.425 15.491 8.825 1.00 83.44 86 TRP A O 1
ATOM 732 N N . LYS A 1 87 ? -0.834 13.636 10.035 1.00 80.19 87 LYS A N 1
ATOM 733 C CA . LYS A 1 87 ? -1.495 14.311 11.178 1.00 80.19 87 LYS A CA 1
ATOM 734 C C . LYS A 1 87 ? -0.712 15.488 11.757 1.00 80.19 87 LYS A C 1
ATOM 736 O O . LYS A 1 87 ? -1.302 16.496 12.107 1.00 80.19 87 LYS A O 1
ATOM 741 N N . ASN A 1 88 ? 0.610 15.359 11.825 1.00 66.12 88 ASN A N 1
ATOM 742 C CA . ASN A 1 88 ? 1.506 16.378 12.379 1.00 66.12 88 ASN A CA 1
ATOM 743 C C . ASN A 1 88 ? 2.550 16.827 11.349 1.00 66.12 88 ASN A C 1
ATOM 745 O O . ASN A 1 88 ? 3.666 17.179 11.723 1.00 66.12 88 ASN A O 1
ATOM 749 N N . TYR A 1 89 ? 2.236 16.728 10.053 1.00 66.88 89 TYR A N 1
ATOM 750 C CA . TYR A 1 89 ? 3.199 17.065 9.005 1.00 66.88 89 TYR A CA 1
ATOM 751 C C . TYR A 1 89 ? 3.564 18.551 9.069 1.00 66.88 89 TYR A C 1
ATOM 753 O O . TYR A 1 89 ? 4.738 18.868 9.181 1.00 66.88 89 TYR A O 1
ATOM 761 N N . GLU A 1 90 ? 2.583 19.454 9.106 1.00 61.84 90 GLU A N 1
ATOM 762 C CA . GLU A 1 90 ? 2.833 20.904 9.170 1.00 61.84 90 GLU A CA 1
ATOM 763 C C . GLU A 1 90 ? 3.537 21.319 10.469 1.00 61.84 90 GLU A C 1
ATOM 765 O O . GLU A 1 90 ? 4.563 21.991 10.412 1.00 61.84 90 GLU A O 1
ATOM 770 N N . ALA A 1 91 ? 3.108 20.790 11.620 1.00 59.47 91 ALA A N 1
ATOM 771 C CA . ALA A 1 91 ? 3.770 21.020 12.910 1.00 59.47 91 ALA A CA 1
ATOM 772 C C . ALA A 1 91 ? 5.234 20.526 12.951 1.00 59.47 91 ALA A C 1
ATOM 774 O O . ALA A 1 91 ? 6.039 21.020 13.740 1.00 59.47 91 ALA A O 1
ATOM 775 N N . ALA A 1 92 ? 5.602 19.551 12.110 1.00 57.25 92 ALA A N 1
ATOM 776 C CA . ALA A 1 92 ? 6.980 19.080 11.985 1.00 57.25 92 ALA A CA 1
ATOM 777 C C . ALA A 1 92 ? 7.862 19.998 11.114 1.00 57.25 92 ALA A C 1
ATOM 779 O O . ALA A 1 92 ? 9.086 19.921 11.225 1.00 57.25 92 ALA A O 1
ATOM 780 N N . PHE A 1 93 ? 7.267 20.857 10.276 1.00 60.03 93 PHE A N 1
ATOM 781 C CA . PHE A 1 93 ? 7.976 21.827 9.430 1.00 60.03 93 PHE A CA 1
ATOM 782 C C . PHE A 1 93 ? 7.822 23.288 9.900 1.00 60.03 93 PHE A C 1
ATOM 784 O O . PHE A 1 93 ? 8.597 24.129 9.458 1.00 60.03 93 PHE A O 1
ATOM 791 N N . GLU A 1 94 ? 6.927 23.586 10.850 1.00 53.09 94 GLU A N 1
ATOM 792 C CA . GLU A 1 94 ? 6.713 24.923 11.448 1.00 53.09 94 GLU A CA 1
ATOM 793 C C . GLU A 1 94 ? 7.830 25.425 12.390 1.00 53.09 94 GLU A C 1
ATOM 795 O O . GLU A 1 94 ? 7.681 26.441 13.065 1.00 53.09 94 GLU A O 1
ATOM 800 N N . LYS A 1 95 ? 8.996 24.774 12.426 1.00 49.12 95 LYS A N 1
ATOM 801 C CA . LYS A 1 95 ? 10.200 25.359 13.036 1.00 49.12 95 LYS A CA 1
ATOM 802 C C . LYS A 1 95 ? 11.247 25.673 11.978 1.00 49.12 95 LYS A C 1
ATOM 804 O O . LYS A 1 95 ? 12.218 24.927 11.843 1.00 49.12 95 LYS A O 1
ATOM 809 N N . ARG A 1 96 ? 11.071 26.804 11.295 1.00 45.25 96 ARG A N 1
ATOM 810 C CA . ARG A 1 96 ? 12.161 27.703 10.891 1.00 45.25 96 ARG A CA 1
ATOM 811 C C . ARG A 1 96 ? 11.685 29.144 10.875 1.00 45.25 96 ARG A C 1
ATOM 813 O O . ARG A 1 96 ? 10.660 29.400 10.215 1.00 45.25 96 ARG A O 1
#

Sequence (96 aa):
MFYGEEASNYTKKRLDKKTVELEWDVDRKDQYDRLLAYVWVGDELFNRTLVSEGYARIATFPPNVKYVDLFKKAQEEARQKQKGLWKNYEAAFEKR

Radius of gyration: 14.57 Å; chains: 1; bounding box: 30×43×30 Å

pLDDT: mean 85.58, std 10.81, range [45.25, 94.56]

Foldseek 3Di:
DDQQVVLVVVCCVVPPPADWDWADDPDQADPVRDGDTQIHRDPDRVVLVCLLQPVDDDDDDPPPCPCVVSSVVSNVNCLVVCHRVNVCVVVVVPPD